Protein AF-A0A5P9PIC8-F1 (afdb_monomer_lite)

Structure (mmCIF, N/CA/C/O backbone):
data_AF-A0A5P9PIC8-F1
#
_entry.id   AF-A0A5P9PIC8-F1
#
loop_
_atom_site.group_PDB
_atom_site.id
_atom_site.type_symbol
_atom_site.label_atom_id
_atom_site.label_alt_id
_atom_site.label_comp_id
_atom_site.label_asym_id
_atom_site.label_entity_id
_atom_site.label_seq_id
_atom_site.pdbx_PDB_ins_code
_atom_site.Cartn_x
_atom_site.Cartn_y
_atom_site.Cartn_z
_atom_site.occupancy
_atom_site.B_iso_or_equiv
_atom_site.auth_seq_id
_atom_site.auth_comp_id
_atom_site.auth_asym_id
_atom_site.auth_atom_id
_atom_site.pdbx_PDB_model_num
ATOM 1 N N . MET A 1 1 ? -13.917 7.681 50.236 1.00 55.38 1 MET A N 1
ATOM 2 C CA . MET A 1 1 ? -13.979 6.257 49.838 1.00 55.38 1 MET A CA 1
ATOM 3 C C . MET A 1 1 ? -13.466 6.125 48.409 1.00 55.38 1 MET A C 1
ATOM 5 O O . MET A 1 1 ? -13.850 6.965 47.599 1.00 55.38 1 MET A O 1
ATOM 9 N N . PRO A 1 2 ? -12.595 5.150 48.091 1.00 72.12 2 PRO A N 1
ATOM 10 C CA . PRO A 1 2 ? -12.153 4.922 46.717 1.00 72.12 2 PRO A CA 1
ATOM 11 C C . PRO A 1 2 ? -13.362 4.521 45.864 1.00 72.12 2 PRO A C 1
ATOM 13 O O . PRO A 1 2 ? -14.158 3.673 46.272 1.00 72.12 2 PRO A O 1
ATOM 16 N N . ARG A 1 3 ? -13.547 5.163 44.706 1.00 73.19 3 ARG A N 1
ATOM 17 C CA . ARG A 1 3 ? -14.606 4.773 43.766 1.00 73.19 3 ARG A CA 1
ATOM 18 C C . ARG A 1 3 ? -14.245 3.391 43.224 1.00 73.19 3 ARG A C 1
ATOM 20 O O . ARG A 1 3 ? -13.146 3.223 42.700 1.00 73.19 3 ARG A O 1
ATOM 27 N N . LYS A 1 4 ? -15.141 2.408 43.365 1.00 68.56 4 LYS A N 1
ATOM 28 C CA . LYS A 1 4 ? -15.003 1.139 42.636 1.00 68.56 4 LYS A CA 1
ATOM 29 C C . LYS A 1 4 ? -14.876 1.473 41.143 1.00 68.56 4 LYS A C 1
ATOM 31 O O . LYS A 1 4 ? -15.660 2.305 40.679 1.00 68.56 4 LYS A O 1
ATOM 36 N N . PRO A 1 5 ? -13.919 0.880 40.407 1.00 76.69 5 PRO A N 1
ATOM 37 C CA . PRO A 1 5 ? -13.870 1.035 38.962 1.00 76.69 5 PRO A CA 1
ATOM 38 C C . PRO A 1 5 ? -15.214 0.598 38.390 1.00 76.69 5 PRO A C 1
ATOM 40 O O . PRO A 1 5 ? -15.664 -0.521 38.649 1.00 76.69 5 PRO A O 1
ATOM 43 N N . THR A 1 6 ? -15.882 1.494 37.672 1.00 81.00 6 THR A N 1
ATOM 44 C CA . THR A 1 6 ? -17.084 1.129 36.930 1.00 81.00 6 THR A CA 1
ATOM 45 C C . THR A 1 6 ? -16.650 0.152 35.840 1.00 81.00 6 THR A C 1
ATOM 47 O O . THR A 1 6 ? -15.726 0.488 35.090 1.00 81.00 6 THR A O 1
ATOM 50 N N . PRO A 1 7 ? -17.237 -1.055 35.761 1.00 79.94 7 PRO A N 1
ATOM 51 C CA . PRO A 1 7 ? -16.913 -1.972 34.682 1.00 79.94 7 PRO A CA 1
ATOM 52 C C . PRO A 1 7 ? -17.230 -1.301 33.337 1.00 79.94 7 PRO A C 1
ATOM 54 O O . PRO A 1 7 ? -18.168 -0.499 33.262 1.00 79.94 7 PRO A O 1
ATOM 57 N N . PRO A 1 8 ? -16.434 -1.575 32.292 1.00 84.12 8 PRO A N 1
ATOM 58 C CA . PRO A 1 8 ? -16.671 -1.000 30.979 1.00 84.12 8 PRO A CA 1
ATOM 59 C C . PRO A 1 8 ? -18.071 -1.377 30.467 1.00 84.12 8 PRO A C 1
ATOM 61 O O . PRO A 1 8 ? -18.525 -2.496 30.719 1.00 84.12 8 PRO A O 1
ATOM 64 N N . PRO A 1 9 ? -18.754 -0.457 29.765 1.00 90.62 9 PRO A N 1
ATOM 65 C CA . PRO A 1 9 ? -20.071 -0.728 29.208 1.00 90.62 9 PRO A CA 1
ATOM 66 C C . PRO A 1 9 ? -19.997 -1.826 28.126 1.00 90.62 9 PRO A C 1
ATOM 68 O O . PRO A 1 9 ? -19.041 -1.827 27.342 1.00 90.62 9 PRO A O 1
ATOM 71 N N . PRO A 1 10 ? -20.975 -2.750 28.068 1.00 88.12 10 PRO A N 1
ATOM 72 C CA . PRO A 1 10 ? -20.988 -3.867 27.115 1.00 88.12 10 PRO A CA 1
ATOM 73 C C . PRO A 1 10 ? -21.078 -3.415 25.649 1.00 88.12 10 PRO A C 1
ATOM 75 O O . PRO A 1 10 ? -20.663 -4.134 24.748 1.00 88.12 10 PRO A O 1
ATOM 78 N N . GLU A 1 11 ? -21.540 -2.193 25.378 1.00 91.75 11 GLU A N 1
ATOM 79 C CA . GLU A 1 11 ? -21.545 -1.584 24.043 1.00 91.75 11 GLU A CA 1
ATOM 80 C C . GLU A 1 11 ? -20.134 -1.485 23.436 1.00 91.75 11 GLU A C 1
ATOM 82 O O . GLU A 1 11 ? -19.980 -1.439 22.214 1.00 91.75 11 GLU A O 1
ATOM 87 N N . LEU A 1 12 ? -19.086 -1.501 24.271 1.00 93.06 12 LEU A N 1
ATOM 88 C CA . LEU A 1 12 ? -17.704 -1.551 23.801 1.00 93.06 12 LEU A CA 1
ATOM 89 C C . LEU A 1 12 ? -17.340 -2.884 23.147 1.00 93.06 12 LEU A C 1
ATOM 91 O O . LEU A 1 12 ? -16.368 -2.913 22.398 1.00 93.06 12 LEU A O 1
ATOM 95 N N . ASP A 1 13 ? -18.084 -3.964 23.375 1.00 92.94 13 ASP A N 1
ATOM 96 C CA . ASP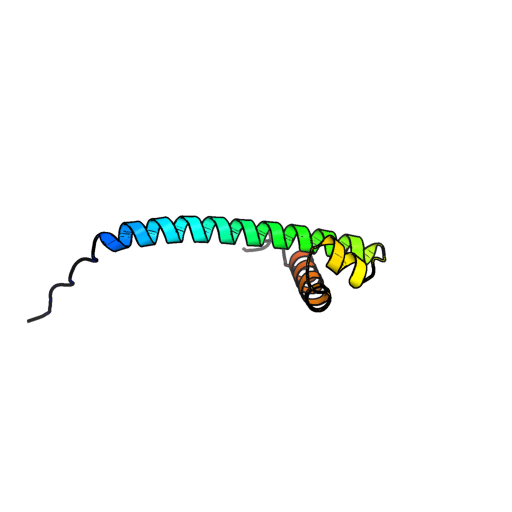 A 1 13 ? -17.804 -5.250 22.732 1.00 92.94 13 ASP A CA 1
ATOM 97 C C . ASP A 1 13 ? -18.065 -5.173 21.224 1.00 92.94 13 ASP A C 1
ATOM 99 O O . ASP A 1 13 ? -17.218 -5.581 20.429 1.00 92.94 13 ASP A O 1
ATOM 103 N N . ALA A 1 14 ? -19.155 -4.514 20.816 1.00 93.25 14 ALA A N 1
ATOM 104 C CA . A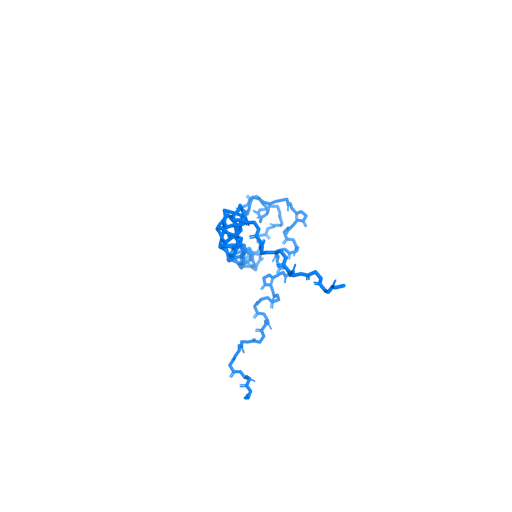LA A 1 14 ? -19.428 -4.229 19.407 1.00 93.25 14 ALA A CA 1
ATOM 105 C C . ALA A 1 14 ? -18.344 -3.329 18.785 1.00 93.25 14 ALA A C 1
ATOM 107 O O . ALA A 1 14 ? -17.929 -3.538 17.643 1.00 93.25 14 AL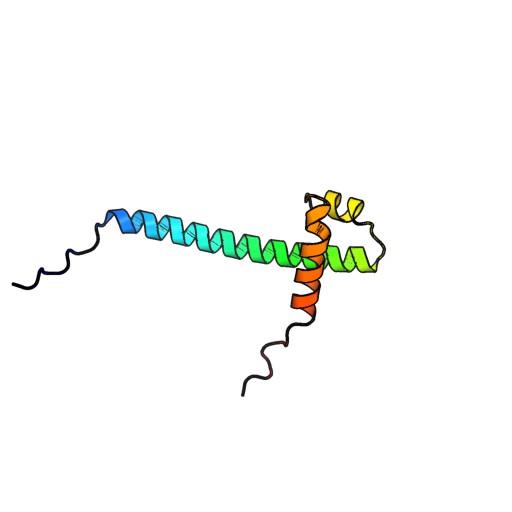A A O 1
ATOM 108 N N . VAL A 1 15 ? -17.836 -2.352 19.546 1.00 95.56 15 VAL A N 1
ATOM 109 C CA . VAL A 1 15 ? -16.719 -1.500 19.107 1.00 95.56 15 VAL A CA 1
ATOM 110 C C . VAL A 1 15 ? -15.444 -2.324 18.921 1.00 95.56 15 VAL A C 1
ATOM 112 O O . VAL A 1 15 ? -14.781 -2.174 17.898 1.00 95.56 15 VAL A O 1
ATOM 115 N N . ARG A 1 16 ? -15.105 -3.213 19.865 1.00 95.38 16 ARG A N 1
ATOM 116 C CA . ARG A 1 16 ? -13.937 -4.106 19.760 1.00 95.38 16 ARG A CA 1
ATOM 117 C C . ARG A 1 16 ? -14.046 -5.025 18.547 1.00 95.38 16 ARG A C 1
ATOM 119 O O . ARG A 1 16 ? -13.053 -5.217 17.855 1.00 95.38 16 ARG A O 1
ATOM 126 N N . GLU A 1 17 ? -15.235 -5.550 18.262 1.00 96.06 17 GLU A N 1
ATOM 127 C CA . GLU A 1 17 ? -15.467 -6.411 17.100 1.00 96.06 17 GLU A CA 1
ATOM 128 C C . GLU A 1 17 ? -15.268 -5.660 15.773 1.00 96.06 17 GLU A C 1
ATOM 130 O O . GLU A 1 17 ? -14.603 -6.154 14.860 1.00 96.06 17 GLU A O 1
ATOM 135 N N . VAL A 1 18 ? -15.823 -4.449 15.645 1.00 97.31 18 VAL A N 1
ATOM 136 C CA . VAL A 1 18 ? -15.618 -3.609 14.452 1.00 97.31 18 VAL A CA 1
ATOM 137 C C . VAL A 1 18 ? -14.151 -3.205 14.320 1.00 97.31 18 VAL A C 1
ATOM 139 O O . VAL A 1 18 ? -13.598 -3.286 13.226 1.00 97.31 18 VAL A O 1
ATOM 142 N N . ALA A 1 19 ? -13.510 -2.818 15.424 1.00 97.12 19 ALA A N 1
ATOM 143 C CA . ALA A 1 19 ? -12.103 -2.439 15.435 1.00 97.12 19 ALA A CA 1
ATOM 144 C C . ALA A 1 19 ? -11.187 -3.603 15.028 1.00 97.12 19 ALA A C 1
ATOM 146 O O . ALA A 1 19 ? -10.246 -3.383 14.275 1.00 97.12 19 ALA A O 1
ATOM 147 N N . GLY A 1 20 ? -11.484 -4.832 15.465 1.00 97.56 20 GLY A N 1
ATOM 148 C CA . GLY A 1 20 ? -10.746 -6.025 15.044 1.00 97.56 20 GLY A CA 1
ATOM 149 C C . GLY A 1 20 ? -10.821 -6.239 13.533 1.00 97.56 20 GLY A C 1
ATOM 150 O O . GLY A 1 20 ? -9.793 -6.315 12.870 1.00 97.56 20 GLY A O 1
ATOM 151 N N . ARG A 1 21 ? -12.033 -6.211 12.965 1.00 97.50 21 ARG A N 1
ATOM 152 C CA . ARG A 1 21 ? -12.225 -6.344 11.509 1.00 97.50 21 ARG A CA 1
ATOM 153 C C . ARG A 1 21 ? -11.547 -5.231 10.714 1.00 97.50 21 ARG A C 1
ATOM 155 O O . ARG A 1 21 ? -11.031 -5.486 9.630 1.00 97.50 21 ARG A O 1
ATOM 162 N N . LEU A 1 22 ? -11.566 -4.003 11.234 1.00 97.12 22 LEU A N 1
ATOM 163 C CA . LEU A 1 22 ? -10.867 -2.882 10.615 1.00 97.12 22 LEU A CA 1
ATOM 164 C C . LEU A 1 22 ? -9.352 -3.108 10.632 1.00 97.12 22 LEU A C 1
ATOM 166 O O . LEU A 1 22 ? -8.723 -2.951 9.593 1.00 97.12 22 LEU A O 1
ATOM 170 N N . ALA A 1 23 ? -8.788 -3.534 11.764 1.00 96.88 23 ALA A N 1
ATOM 171 C CA . ALA A 1 23 ? -7.360 -3.813 11.885 1.00 96.88 23 ALA A CA 1
ATOM 172 C C . ALA A 1 23 ? -6.904 -4.924 10.924 1.00 96.88 23 ALA A C 1
ATOM 174 O O . ALA A 1 23 ? -5.873 -4.780 10.268 1.00 96.88 23 ALA A O 1
ATOM 175 N N . ASP A 1 24 ? -7.693 -5.992 10.782 1.00 96.81 24 ASP A N 1
ATOM 176 C CA . ASP A 1 24 ? -7.403 -7.074 9.834 1.00 96.81 24 ASP A CA 1
ATOM 177 C C . ASP A 1 24 ? -7.424 -6.571 8.381 1.00 96.81 24 ASP A C 1
ATOM 179 O O . ASP A 1 24 ? -6.530 -6.878 7.588 1.00 96.81 24 ASP A O 1
ATOM 183 N N . ALA A 1 25 ? -8.418 -5.750 8.027 1.00 97.75 25 ALA A N 1
ATOM 184 C CA . ALA A 1 25 ? -8.516 -5.155 6.698 1.00 97.75 25 ALA A CA 1
ATOM 185 C C . ALA A 1 25 ? -7.373 -4.164 6.418 1.00 97.75 25 ALA A C 1
ATOM 187 O O . ALA A 1 25 ? -6.838 -4.138 5.312 1.00 97.75 25 ALA A O 1
ATOM 188 N N . GLU A 1 26 ? -6.976 -3.361 7.405 1.00 97.62 26 GLU A N 1
ATOM 189 C CA . GLU A 1 26 ? -5.848 -2.434 7.298 1.00 97.62 26 GLU A CA 1
ATOM 190 C C . GLU A 1 26 ? -4.522 -3.178 7.118 1.00 97.62 26 GLU A C 1
ATOM 192 O O . GLU A 1 26 ? -3.720 -2.787 6.268 1.00 97.62 26 GLU A O 1
ATOM 197 N N . ALA A 1 27 ? -4.313 -4.277 7.849 1.00 96.38 27 ALA A N 1
ATOM 198 C CA . ALA A 1 27 ? -3.140 -5.131 7.688 1.00 96.38 27 ALA A CA 1
ATOM 199 C C . ALA A 1 27 ? -3.067 -5.734 6.277 1.00 96.38 27 ALA A C 1
ATOM 201 O O . ALA A 1 27 ? -2.005 -5.733 5.650 1.00 96.38 27 ALA A O 1
ATOM 202 N N . GLU A 1 28 ? -4.200 -6.191 5.744 1.00 96.88 28 GLU A N 1
ATOM 203 C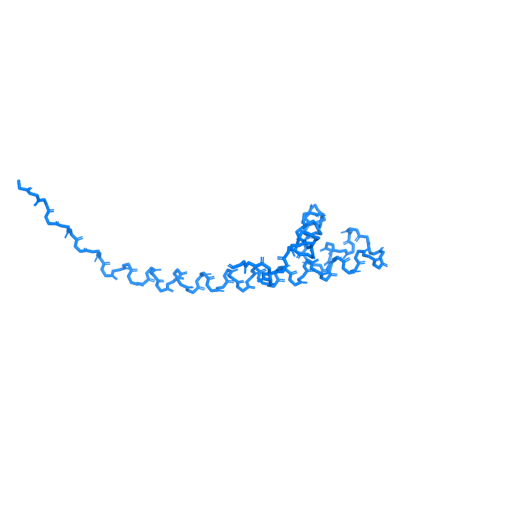 CA . GLU A 1 28 ? -4.272 -6.720 4.383 1.00 96.88 28 GLU A CA 1
ATOM 204 C C . GLU A 1 28 ? -4.035 -5.634 3.324 1.00 96.88 28 GLU A C 1
ATOM 206 O O . GLU A 1 28 ? -3.284 -5.839 2.369 1.00 96.88 28 GLU A O 1
ATOM 211 N N . VAL A 1 29 ? -4.608 -4.441 3.506 1.00 96.38 29 VAL A N 1
ATOM 212 C CA . VAL A 1 29 ? -4.342 -3.289 2.631 1.00 96.38 29 VAL A CA 1
ATOM 213 C C . VAL A 1 29 ? -2.858 -2.930 2.638 1.00 96.38 29 VAL A C 1
ATOM 215 O O . VAL A 1 29 ? -2.303 -2.633 1.579 1.00 96.38 29 VAL A O 1
ATOM 218 N N . GLU A 1 30 ? -2.200 -2.968 3.795 1.00 95.56 30 GLU A N 1
ATOM 219 C CA . GLU A 1 30 ? -0.772 -2.672 3.900 1.00 95.56 30 GLU A CA 1
ATOM 220 C C . GLU A 1 30 ? 0.085 -3.728 3.190 1.00 95.56 30 GLU A C 1
ATOM 222 O O . GLU A 1 30 ? 0.998 -3.376 2.437 1.00 95.56 30 GLU A O 1
ATOM 227 N N . ARG A 1 31 ? -0.263 -5.017 3.316 1.00 95.50 31 ARG A N 1
ATOM 228 C CA . ARG A 1 31 ? 0.378 -6.100 2.552 1.00 95.50 31 ARG A CA 1
ATOM 229 C C . ARG A 1 31 ? 0.247 -5.876 1.043 1.00 95.50 31 ARG A C 1
ATOM 231 O O . ARG A 1 31 ? 1.244 -5.914 0.322 1.00 95.50 31 ARG A O 1
ATOM 238 N N . LEU A 1 32 ? -0.964 -5.588 0.565 1.00 96.50 32 LEU A N 1
ATOM 239 C CA . LEU A 1 32 ? -1.229 -5.354 -0.858 1.00 96.50 32 LEU A CA 1
ATOM 240 C C . LEU A 1 32 ? -0.523 -4.097 -1.387 1.00 96.50 32 LEU A C 1
ATOM 242 O O . LEU A 1 32 ? -0.051 -4.080 -2.526 1.00 96.50 32 LEU A O 1
ATOM 246 N N . ARG A 1 33 ? -0.404 -3.042 -0.570 1.00 95.81 33 ARG A N 1
ATOM 247 C CA . ARG A 1 33 ? 0.392 -1.851 -0.911 1.00 95.81 33 ARG A CA 1
ATOM 248 C C . ARG A 1 33 ? 1.865 -2.196 -1.070 1.00 95.81 33 ARG A C 1
ATOM 250 O O . ARG A 1 33 ? 2.457 -1.787 -2.064 1.00 95.81 33 ARG A O 1
ATOM 257 N N . ALA A 1 34 ? 2.433 -2.974 -0.151 1.00 95.25 34 ALA A N 1
ATOM 258 C CA . ALA A 1 34 ? 3.821 -3.408 -0.249 1.00 95.25 34 ALA A CA 1
ATOM 259 C C . ALA A 1 34 ? 4.075 -4.222 -1.531 1.00 95.25 34 ALA A C 1
ATOM 261 O O . ALA A 1 34 ? 5.060 -3.977 -2.228 1.00 95.25 34 ALA A O 1
ATOM 262 N N . GLU A 1 35 ? 3.168 -5.134 -1.894 1.00 95.75 35 GLU A N 1
ATOM 263 C CA . GLU A 1 35 ? 3.253 -5.910 -3.141 1.00 95.75 35 GLU A CA 1
ATOM 264 C C . GLU A 1 35 ? 3.197 -5.027 -4.388 1.00 95.75 35 GLU A C 1
ATOM 266 O O . GLU A 1 35 ? 4.046 -5.143 -5.279 1.00 95.75 35 GLU A O 1
ATOM 271 N N . ARG A 1 36 ? 2.238 -4.095 -4.436 1.00 97.19 36 ARG A N 1
ATOM 272 C CA . ARG A 1 36 ? 2.141 -3.102 -5.511 1.00 97.19 36 ARG A CA 1
ATOM 273 C C . ARG A 1 36 ? 3.429 -2.291 -5.625 1.00 97.19 36 ARG A C 1
ATOM 275 O O . ARG A 1 36 ? 3.927 -2.091 -6.730 1.00 97.19 36 ARG A O 1
ATOM 282 N N . ASP A 1 37 ? 3.974 -1.826 -4.509 1.00 96.81 37 ASP A N 1
ATOM 283 C CA . ASP A 1 37 ? 5.154 -0.963 -4.497 1.00 96.81 37 ASP A CA 1
ATOM 284 C C . ASP A 1 37 ? 6.407 -1.718 -4.972 1.00 96.81 37 ASP A C 1
ATOM 286 O O . ASP A 1 37 ? 7.217 -1.162 -5.719 1.00 96.81 37 ASP A O 1
ATOM 290 N N . GLN A 1 38 ? 6.534 -3.010 -4.646 1.00 96.31 38 GLN A N 1
ATOM 291 C CA . GLN A 1 38 ? 7.566 -3.875 -5.230 1.00 96.31 38 GLN A CA 1
ATOM 292 C C . GLN A 1 38 ? 7.390 -4.038 -6.746 1.00 96.31 38 GLN A C 1
ATOM 294 O O . GLN A 1 38 ? 8.360 -3.912 -7.496 1.00 96.31 38 GLN A O 1
ATOM 299 N N . ALA A 1 39 ? 6.162 -4.253 -7.227 1.00 96.62 39 ALA A N 1
ATOM 300 C CA . ALA A 1 39 ? 5.890 -4.337 -8.662 1.00 96.62 39 ALA A CA 1
ATOM 301 C C . ALA A 1 39 ? 6.227 -3.021 -9.393 1.00 96.62 39 ALA A C 1
ATOM 303 O O . ALA A 1 39 ? 6.805 -3.041 -10.483 1.00 96.62 39 ALA A O 1
ATOM 304 N N . LEU A 1 40 ? 5.939 -1.871 -8.771 1.00 97.50 40 LEU A N 1
ATOM 305 C CA . LEU A 1 40 ? 6.329 -0.557 -9.284 1.00 97.50 40 LEU A CA 1
ATOM 306 C C . LEU A 1 40 ? 7.849 -0.400 -9.367 1.00 97.50 40 LEU A C 1
ATOM 308 O O . LEU A 1 40 ? 8.340 0.173 -10.340 1.00 97.50 40 LEU A O 1
ATOM 312 N N . LEU A 1 41 ? 8.598 -0.912 -8.386 1.00 96.38 41 LEU A N 1
ATOM 313 C CA . LEU A 1 41 ? 10.060 -0.878 -8.403 1.00 96.38 41 LEU A CA 1
ATOM 314 C C . LEU A 1 41 ? 10.628 -1.684 -9.576 1.00 96.38 41 LEU A C 1
ATOM 316 O O . LEU A 1 41 ? 11.465 -1.163 -10.310 1.00 96.38 41 LEU A O 1
ATOM 320 N N . VAL A 1 42 ? 10.123 -2.897 -9.810 1.00 96.88 42 VAL A N 1
ATOM 321 C CA . VAL A 1 42 ? 10.534 -3.734 -10.952 1.00 96.88 42 VAL A CA 1
ATOM 322 C C . VAL A 1 42 ? 10.215 -3.046 -12.282 1.00 96.88 42 VAL A C 1
ATOM 324 O O . VAL A 1 42 ? 11.074 -2.941 -13.156 1.00 96.88 42 VAL A O 1
ATOM 327 N N . ALA A 1 43 ? 9.004 -2.501 -12.430 1.00 97.56 43 ALA A N 1
ATOM 328 C CA . ALA A 1 43 ? 8.624 -1.753 -13.628 1.00 97.56 43 ALA A CA 1
ATOM 329 C C . ALA A 1 43 ? 9.495 -0.499 -13.822 1.00 97.56 43 ALA A C 1
ATOM 331 O O . ALA A 1 43 ? 9.851 -0.145 -14.950 1.00 97.56 43 ALA A O 1
ATOM 332 N N . LYS A 1 44 ? 9.883 0.164 -12.726 1.00 97.25 44 LYS A N 1
ATOM 333 C CA . LYS A 1 44 ? 10.788 1.311 -12.767 1.00 97.25 44 LYS A CA 1
ATOM 334 C C . LYS A 1 44 ? 12.189 0.918 -13.232 1.00 97.25 44 LYS A C 1
ATOM 336 O O . LYS A 1 44 ? 12.762 1.641 -14.047 1.00 97.25 44 LYS A O 1
ATOM 341 N N . GLU A 1 45 ? 12.724 -0.197 -12.738 1.00 96.19 45 GLU A N 1
ATOM 342 C CA . GLU A 1 45 ? 14.014 -0.766 -13.161 1.00 96.19 45 GLU A CA 1
ATOM 343 C C . GLU A 1 45 ? 13.989 -1.176 -14.647 1.00 96.19 45 GLU A C 1
ATOM 345 O O . GLU A 1 45 ? 14.985 -1.001 -15.345 1.00 96.19 45 GLU A O 1
ATOM 350 N N . ALA A 1 46 ? 12.831 -1.597 -15.167 1.00 97.75 46 ALA A N 1
ATOM 351 C CA . ALA A 1 46 ? 12.607 -1.869 -16.590 1.00 97.75 46 ALA A CA 1
ATOM 352 C C . ALA A 1 46 ? 12.433 -0.608 -17.469 1.00 97.75 46 ALA A C 1
ATOM 354 O O . ALA A 1 46 ? 12.278 -0.720 -18.684 1.00 97.75 46 ALA A O 1
ATOM 355 N N . GLY A 1 47 ? 12.459 0.594 -16.881 1.00 97.38 47 GLY A N 1
ATOM 356 C CA . GLY A 1 47 ? 12.430 1.864 -17.613 1.00 97.38 47 GLY A CA 1
ATOM 357 C C . GLY A 1 47 ? 11.075 2.577 -17.665 1.00 97.38 47 GLY A C 1
ATOM 358 O O . GLY A 1 47 ? 10.965 3.595 -18.348 1.00 97.38 47 GLY A O 1
ATOM 359 N N . ALA A 1 48 ? 10.057 2.117 -16.930 1.00 97.38 48 ALA A N 1
ATOM 360 C CA . ALA A 1 48 ? 8.761 2.795 -16.896 1.00 97.38 48 ALA A CA 1
ATOM 361 C C . ALA A 1 48 ? 8.865 4.248 -16.382 1.00 97.38 48 ALA A C 1
ATOM 363 O O . ALA A 1 48 ? 9.635 4.587 -15.464 1.00 97.38 48 ALA A O 1
ATOM 364 N N . THR A 1 49 ? 8.058 5.135 -16.968 1.00 96.44 49 THR A N 1
ATOM 365 C CA . THR A 1 49 ? 7.959 6.536 -16.544 1.00 96.44 49 THR A CA 1
ATOM 366 C C . THR A 1 49 ? 7.070 6.670 -15.309 1.00 96.44 49 THR A C 1
ATOM 368 O O . THR A 1 49 ? 6.198 5.846 -15.052 1.00 96.44 49 THR A O 1
ATOM 371 N N . GLY A 1 50 ? 7.243 7.750 -14.540 1.00 93.75 50 GLY A N 1
ATOM 372 C CA . GLY A 1 50 ? 6.394 8.004 -13.368 1.00 93.75 50 GLY A CA 1
ATOM 373 C C . GLY A 1 50 ? 4.902 8.135 -13.703 1.00 93.75 50 GLY A C 1
ATOM 374 O O . GLY A 1 50 ? 4.062 7.835 -12.868 1.00 93.75 50 GLY A O 1
ATOM 375 N N . GLU A 1 51 ? 4.567 8.549 -14.926 1.00 96.50 51 GLU A N 1
ATOM 376 C CA . GLU A 1 51 ? 3.182 8.626 -15.399 1.00 96.50 51 GLU A CA 1
ATOM 377 C C . GLU A 1 51 ? 2.585 7.243 -15.662 1.00 96.50 51 GLU A C 1
ATOM 379 O O . GLU A 1 51 ? 1.501 6.949 -15.167 1.00 96.50 51 GLU A O 1
ATOM 384 N N . GLN A 1 52 ? 3.325 6.369 -16.354 1.00 97.56 52 GLN A N 1
ATOM 385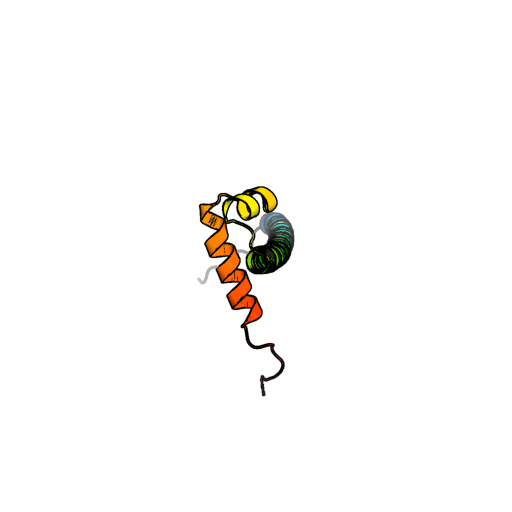 C CA . GLN A 1 52 ? 2.918 4.979 -16.582 1.00 97.56 52 GLN A CA 1
ATOM 386 C C . GLN A 1 52 ? 2.737 4.229 -15.260 1.00 97.56 52 GLN A C 1
ATOM 388 O O . GLN A 1 52 ? 1.760 3.508 -15.083 1.00 97.56 52 GLN A O 1
ATOM 393 N N . LEU A 1 53 ? 3.657 4.443 -14.316 1.00 97.69 53 LEU A N 1
ATOM 394 C CA . LEU A 1 53 ? 3.595 3.857 -12.979 1.00 97.69 53 LEU A CA 1
ATOM 395 C C . LEU A 1 53 ? 2.367 4.344 -12.197 1.00 97.69 53 LEU A C 1
ATOM 397 O O . LEU A 1 53 ? 1.649 3.525 -11.634 1.00 97.69 53 LEU A O 1
ATOM 401 N N . GLY A 1 54 ? 2.096 5.654 -12.191 1.00 97.31 54 GLY A N 1
ATOM 402 C CA . GLY A 1 54 ? 0.923 6.218 -11.515 1.00 97.31 54 GLY A CA 1
ATOM 403 C C . GLY A 1 54 ? -0.395 5.711 -12.102 1.00 97.31 54 GLY A C 1
ATOM 404 O O . GLY A 1 54 ? -1.275 5.283 -11.357 1.00 97.31 54 GLY A O 1
ATOM 405 N N . ALA A 1 55 ? -0.494 5.668 -13.434 1.00 97.44 55 ALA A N 1
ATOM 406 C CA . ALA A 1 55 ? -1.660 5.132 -14.127 1.00 97.44 55 ALA A CA 1
ATOM 407 C C . ALA A 1 55 ? -1.883 3.641 -13.818 1.00 97.44 55 ALA A C 1
ATOM 409 O O . ALA A 1 55 ? -2.998 3.249 -13.487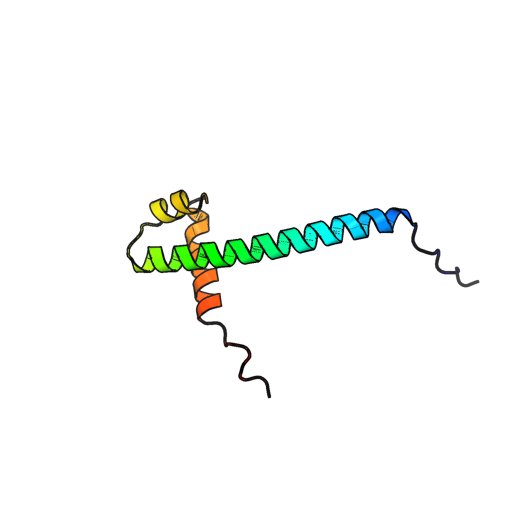 1.00 97.44 55 ALA A O 1
ATOM 410 N N . ALA A 1 56 ? -0.829 2.817 -13.863 1.00 97.19 56 ALA A N 1
ATOM 411 C CA . ALA A 1 56 ? -0.928 1.380 -13.601 1.00 97.19 56 ALA A CA 1
ATOM 412 C C . ALA A 1 56 ? -1.292 1.059 -12.141 1.00 97.19 56 ALA A C 1
ATOM 414 O O . ALA A 1 56 ? -2.082 0.154 -11.886 1.00 97.19 56 ALA A O 1
ATOM 415 N N . ALA A 1 57 ? -0.740 1.806 -11.181 1.00 96.00 57 ALA A N 1
ATOM 416 C CA . ALA A 1 57 ? -1.032 1.633 -9.757 1.00 96.00 57 ALA A CA 1
ATOM 417 C C . ALA A 1 57 ? -2.305 2.353 -9.286 1.00 96.00 57 ALA A C 1
ATOM 419 O O . ALA A 1 57 ? -2.644 2.249 -8.105 1.00 96.00 57 ALA A O 1
ATOM 420 N N . ASN A 1 58 ? -2.988 3.079 -10.177 1.00 96.31 58 ASN A N 1
ATOM 421 C CA . ASN A 1 58 ? -4.129 3.934 -9.854 1.00 96.31 58 ASN A CA 1
ATOM 422 C C . ASN A 1 58 ? -3.828 4.906 -8.692 1.00 96.31 58 ASN A C 1
ATOM 424 O O . ASN A 1 58 ? -4.603 5.043 -7.744 1.00 96.31 58 ASN A O 1
ATOM 428 N N . ILE A 1 59 ? -2.660 5.554 -8.745 1.00 95.25 59 ILE A N 1
ATOM 429 C CA . ILE A 1 59 ? -2.225 6.566 -7.774 1.00 95.25 59 ILE A CA 1
ATOM 430 C C . ILE A 1 59 ? -1.825 7.856 -8.480 1.00 95.25 59 ILE A C 1
ATOM 432 O O . ILE A 1 59 ? -1.356 7.852 -9.618 1.00 95.25 59 ILE A O 1
ATOM 436 N N . ASP A 1 60 ? -1.946 8.975 -7.766 1.00 95.38 60 ASP A N 1
ATOM 437 C CA . ASP A 1 60 ? -1.405 10.243 -8.245 1.00 95.38 60 ASP A CA 1
ATOM 438 C C . ASP A 1 60 ? 0.106 10.116 -8.498 1.00 95.38 60 ASP A C 1
ATOM 440 O O . ASP A 1 60 ? 0.844 9.522 -7.703 1.00 95.38 60 ASP A O 1
ATOM 444 N N . ARG A 1 61 ? 0.586 10.714 -9.593 1.00 92.69 61 ARG A N 1
ATOM 445 C CA . ARG A 1 61 ? 2.006 10.714 -9.976 1.00 92.69 61 ARG A CA 1
ATOM 446 C C . ARG A 1 61 ? 2.923 11.185 -8.840 1.00 92.69 61 ARG A C 1
ATOM 448 O O . ARG A 1 61 ? 4.047 10.697 -8.727 1.00 92.69 61 ARG A O 1
ATOM 455 N N . ARG A 1 62 ? 2.467 12.108 -7.988 1.00 95.06 62 ARG A N 1
ATOM 456 C CA . ARG A 1 62 ? 3.211 12.618 -6.821 1.00 95.06 62 ARG A CA 1
ATOM 457 C C . ARG A 1 62 ? 3.482 11.533 -5.776 1.00 95.06 62 ARG A C 1
ATOM 459 O O . ARG A 1 62 ? 4.477 11.623 -5.064 1.00 95.06 62 ARG A O 1
ATOM 466 N N . ASN A 1 63 ? 2.654 10.491 -5.730 1.00 96.06 63 ASN A N 1
ATOM 467 C CA . ASN A 1 63 ? 2.764 9.383 -4.780 1.00 96.06 63 ASN A CA 1
ATOM 468 C C . ASN A 1 63 ? 3.625 8.221 -5.296 1.00 96.06 63 ASN A C 1
ATOM 470 O O . ASN A 1 63 ? 3.979 7.336 -4.521 1.00 96.06 63 ASN A O 1
ATOM 474 N N . VAL A 1 64 ? 4.024 8.238 -6.572 1.00 95.81 64 VAL A N 1
ATOM 475 C CA . VAL A 1 64 ? 4.873 7.190 -7.160 1.00 95.81 64 VAL A CA 1
ATOM 476 C C . VAL A 1 64 ? 6.256 7.158 -6.509 1.00 95.81 64 VAL A C 1
ATOM 478 O O . VAL A 1 64 ? 6.760 6.088 -6.191 1.00 95.81 64 VAL A O 1
ATOM 481 N N . TYR A 1 65 ? 6.884 8.315 -6.283 1.00 94.81 65 TYR A N 1
ATOM 482 C CA . TYR A 1 65 ? 8.228 8.350 -5.696 1.00 94.81 65 TYR A CA 1
ATOM 483 C C . TYR A 1 65 ? 8.255 7.876 -4.229 1.00 94.81 65 TYR A C 1
ATOM 485 O O . TYR A 1 65 ? 9.084 7.025 -3.913 1.00 94.81 65 TYR A O 1
ATOM 493 N N . PRO A 1 66 ? 7.331 8.317 -3.348 1.00 95.94 66 PRO A N 1
ATOM 494 C CA . PRO A 1 66 ? 7.180 7.728 -2.017 1.00 95.94 66 PRO A CA 1
ATOM 495 C C . PRO A 1 66 ? 7.005 6.201 -2.021 1.00 95.94 66 PRO A C 1
ATOM 497 O O . PRO A 1 66 ? 7.660 5.524 -1.232 1.00 95.94 66 PRO A O 1
ATOM 500 N N . ALA A 1 67 ? 6.186 5.659 -2.929 1.00 93.88 67 ALA A N 1
ATOM 501 C CA . ALA A 1 67 ? 5.977 4.214 -3.071 1.00 93.88 67 ALA A CA 1
ATOM 502 C C . ALA A 1 67 ? 7.269 3.472 -3.465 1.00 93.88 67 ALA A C 1
ATOM 504 O O . ALA A 1 67 ? 7.630 2.460 -2.866 1.00 93.88 67 ALA A O 1
ATOM 505 N N . LEU A 1 68 ? 8.031 4.013 -4.423 1.00 96.12 68 LEU A N 1
ATOM 506 C CA . LEU A 1 68 ? 9.321 3.440 -4.824 1.00 96.12 68 LEU A CA 1
ATOM 507 C C . LEU A 1 68 ? 10.344 3.449 -3.679 1.00 96.12 68 LEU A C 1
ATOM 509 O O . LEU A 1 68 ? 11.094 2.489 -3.510 1.00 96.12 68 LEU A O 1
ATOM 513 N N . GLU A 1 69 ? 10.379 4.516 -2.882 1.00 94.81 69 GLU A N 1
ATOM 514 C CA . GLU A 1 69 ? 11.262 4.606 -1.717 1.00 94.81 69 GLU A CA 1
ATOM 515 C C . GLU A 1 69 ? 10.865 3.622 -0.611 1.00 94.81 69 GLU A C 1
ATOM 517 O O . GLU A 1 69 ? 11.739 2.982 -0.021 1.00 94.81 69 GLU A O 1
ATOM 522 N N . ALA A 1 70 ? 9.565 3.437 -0.364 1.00 92.75 70 ALA A N 1
ATOM 523 C CA . ALA A 1 70 ? 9.072 2.412 0.553 1.00 92.75 70 ALA A CA 1
ATOM 524 C C . ALA A 1 70 ? 9.504 1.004 0.104 1.00 92.75 70 ALA A C 1
ATOM 526 O O . ALA A 1 70 ? 10.089 0.259 0.894 1.00 92.75 70 ALA A O 1
ATOM 527 N N . ALA A 1 71 ? 9.336 0.679 -1.183 1.00 93.31 71 ALA A N 1
ATOM 528 C CA . ALA A 1 71 ? 9.773 -0.596 -1.752 1.00 93.31 71 ALA A CA 1
ATOM 529 C C . ALA A 1 71 ? 11.290 -0.815 -1.640 1.00 93.31 71 ALA A C 1
ATOM 531 O O . ALA A 1 71 ? 11.736 -1.907 -1.280 1.00 93.31 71 ALA A O 1
ATOM 532 N N . ARG A 1 72 ? 12.099 0.221 -1.901 1.00 93.75 72 ARG A N 1
ATOM 533 C CA . ARG A 1 72 ? 13.566 0.163 -1.761 1.00 93.75 72 ARG A CA 1
ATOM 534 C C . ARG A 1 72 ? 13.995 -0.092 -0.322 1.00 93.75 72 ARG A C 1
ATOM 536 O O . ARG A 1 72 ? 14.875 -0.916 -0.090 1.00 93.75 72 ARG A O 1
ATOM 543 N N . ARG A 1 73 ? 13.376 0.589 0.646 1.00 91.19 73 ARG A N 1
ATOM 544 C CA . ARG A 1 73 ? 13.650 0.361 2.073 1.00 91.19 73 ARG A CA 1
ATOM 545 C C . ARG A 1 73 ? 13.287 -1.056 2.486 1.00 91.19 73 ARG A C 1
ATOM 547 O O . ARG A 1 73 ? 14.088 -1.689 3.158 1.00 91.19 73 ARG A O 1
ATOM 554 N N . ALA A 1 74 ? 12.139 -1.565 2.041 1.00 87.94 74 ALA A N 1
ATOM 555 C CA . ALA A 1 74 ? 11.733 -2.942 2.306 1.00 87.94 74 ALA A CA 1
ATOM 556 C C . ALA A 1 74 ? 12.704 -3.967 1.689 1.00 87.94 74 ALA A C 1
ATOM 558 O O . ALA A 1 74 ? 13.062 -4.934 2.350 1.00 87.94 74 ALA A O 1
ATOM 559 N N . LYS A 1 75 ? 13.197 -3.724 0.464 1.00 85.25 75 LYS A N 1
ATOM 560 C CA . LYS A 1 75 ? 14.211 -4.566 -0.205 1.00 85.25 75 LYS A CA 1
ATOM 561 C C . LYS A 1 75 ? 15.552 -4.584 0.541 1.00 85.25 75 LYS A C 1
ATOM 563 O O . LYS A 1 75 ? 16.233 -5.602 0.535 1.00 85.25 75 LYS A O 1
ATOM 568 N N . ASN A 1 76 ? 15.922 -3.467 1.171 1.00 84.19 76 ASN A N 1
ATOM 569 C CA . ASN A 1 76 ? 17.192 -3.296 1.884 1.00 84.19 76 ASN A CA 1
ATOM 570 C C . ASN A 1 76 ? 17.093 -3.540 3.401 1.00 84.19 76 ASN A C 1
ATOM 572 O O . ASN A 1 76 ? 18.096 -3.402 4.101 1.00 84.19 76 ASN A O 1
ATOM 576 N N . ALA A 1 77 ? 15.906 -3.848 3.930 1.00 74.94 77 ALA A N 1
ATOM 577 C CA . ALA A 1 77 ? 15.736 -4.124 5.349 1.00 74.94 77 ALA A CA 1
ATOM 578 C C . ALA A 1 77 ? 16.454 -5.439 5.707 1.00 74.94 77 ALA A C 1
ATOM 580 O O . ALA A 1 77 ? 16.309 -6.425 4.978 1.00 74.94 77 ALA A O 1
ATOM 581 N N . PRO A 1 78 ? 17.226 -5.487 6.809 1.00 63.03 78 PRO A N 1
ATOM 582 C CA . PRO A 1 78 ? 17.878 -6.718 7.231 1.00 63.03 78 PRO A CA 1
ATOM 583 C C . PRO A 1 78 ? 16.812 -7.779 7.525 1.00 63.03 78 PRO A C 1
ATOM 585 O O . PRO A 1 78 ? 15.894 -7.558 8.316 1.00 63.03 78 PRO A O 1
ATOM 588 N N . THR A 1 79 ? 16.916 -8.937 6.872 1.00 61.31 79 THR A N 1
ATOM 589 C CA . THR A 1 79 ? 16.053 -10.083 7.173 1.00 61.31 79 THR A CA 1
ATOM 590 C C . THR A 1 79 ? 16.256 -10.513 8.633 1.00 61.31 79 THR A C 1
ATOM 592 O O . THR A 1 79 ? 17.409 -10.558 9.060 1.00 61.31 79 THR A O 1
ATOM 595 N N . PRO A 1 80 ? 15.209 -10.895 9.396 1.00 57.22 80 PRO A N 1
ATOM 596 C CA . PRO A 1 80 ? 15.310 -11.245 10.824 1.00 57.22 80 PRO A CA 1
ATOM 597 C C . PRO A 1 80 ? 16.066 -12.553 11.140 1.00 57.22 80 PRO A C 1
ATOM 599 O O . PRO A 1 80 ? 15.720 -13.246 12.091 1.00 57.22 80 PRO A O 1
ATOM 602 N N . LYS A 1 81 ? 17.063 -12.944 10.340 1.00 56.19 81 LYS A N 1
ATOM 603 C CA . LYS A 1 81 ? 17.856 -14.164 10.547 1.00 56.19 81 LYS A CA 1
ATOM 604 C C . LYS A 1 81 ? 19.137 -13.957 11.369 1.00 56.19 81 LYS A C 1
ATOM 606 O O . LYS A 1 81 ? 19.817 -14.941 11.615 1.00 56.19 81 LYS A O 1
ATOM 611 N N . ASP A 1 82 ? 19.399 -12.741 11.857 1.00 52.28 82 ASP A N 1
ATOM 612 C CA . ASP A 1 82 ? 20.607 -12.399 12.630 1.00 52.28 82 ASP A CA 1
ATOM 613 C C . ASP A 1 82 ? 20.312 -11.741 13.999 1.00 52.28 82 ASP A C 1
ATOM 615 O O . ASP A 1 82 ? 21.091 -10.916 14.475 1.00 52.28 82 ASP A O 1
ATOM 619 N N . GLN A 1 83 ? 19.185 -12.057 14.650 1.00 48.53 83 GLN A N 1
ATOM 620 C CA . GLN A 1 83 ? 19.006 -11.688 16.064 1.00 48.53 83 GLN A CA 1
ATOM 621 C C . GLN A 1 83 ? 19.577 -12.808 16.957 1.00 48.53 83 GLN A C 1
ATOM 623 O O . GLN A 1 83 ? 19.166 -13.954 16.767 1.00 48.53 83 GLN A O 1
ATOM 628 N N . PRO A 1 84 ? 20.541 -12.507 17.854 1.00 58.78 84 PRO A N 1
ATOM 629 C CA . PRO A 1 84 ? 21.155 -13.494 18.745 1.00 58.78 84 PRO A CA 1
ATOM 630 C C . PRO A 1 84 ? 20.184 -14.042 19.795 1.00 58.78 84 PRO A C 1
ATOM 632 O O . PRO A 1 84 ? 19.252 -13.305 20.193 1.00 58.78 84 PRO A O 1
#

Radius of gyration: 20.98 Å; chains: 1; bounding box: 43×27×68 Å

Sequence (84 aa):
MPRKPTPPPPELDAVREVAGRLADAEAEVERLRAERDQALLVAKEAGATGEQLGAAANIDRRNVYPALEAARRAKNAPTPKDQP

pLDDT: mean 89.78, std 12.53, range [48.53, 97.75]

Secondary structure (DSSP, 8-state):
-PPPPPPPPTHHHHHHHHHHHHHHHHHHHHHHHHHHHHHHHHHHHTT--HHHHHHHHTS-HHHHHHHHHHHHHHHHSPPTT---

Foldseek 3Di:
DDDDPDPDDPVVVVVVVVVVVVVVVVVVVVVVLLVLLLVLLVVVVVPDDLVNSCVVSVHDSVCNVVSVVSNVCVVPPDDPPPDD